Protein AF-A0A817G106-F1 (afdb_monomer_lite)

Sequence (83 aa):
MSFSSVIILICSIAGTFAANECPKIVTQKNFDINKYFGFWYEAYRNENLFEIGYTCSNATYTKNDDGSVGVWNQAHNAVGTYE

Structure (mmCIF, N/CA/C/O backbone):
data_AF-A0A817G106-F1
#
_entry.id   AF-A0A817G106-F1
#
loop_
_atom_site.group_PDB
_atom_site.id
_atom_site.type_symbol
_atom_site.label_atom_id
_atom_site.label_alt_id
_atom_site.label_comp_id
_atom_site.label_asym_id
_atom_site.label_entity_id
_atom_site.label_seq_id
_atom_site.pdbx_PDB_ins_code
_atom_site.Cartn_x
_atom_site.Cartn_y
_atom_site.Cartn_z
_atom_site.occupancy
_atom_site.B_iso_or_equiv
_atom_site.auth_seq_id
_atom_site.auth_comp_id
_atom_site.auth_asym_id
_atom_site.auth_atom_id
_atom_site.pdbx_PDB_model_num
ATOM 1 N N . MET A 1 1 ? 51.615 -24.827 22.472 1.00 41.59 1 MET A N 1
ATOM 2 C CA . MET A 1 1 ? 50.777 -24.430 21.320 1.00 41.59 1 MET A CA 1
ATOM 3 C C . MET A 1 1 ? 49.722 -23.484 21.861 1.00 41.59 1 MET A C 1
ATOM 5 O O . MET A 1 1 ? 48.806 -23.921 22.538 1.00 41.59 1 MET A O 1
ATOM 9 N N . SER A 1 2 ? 49.985 -22.184 21.731 1.00 43.41 2 SER A N 1
ATOM 10 C CA . SER A 1 2 ? 49.161 -21.107 22.282 1.00 43.41 2 SER A CA 1
ATOM 11 C C . SER A 1 2 ? 48.042 -20.807 21.291 1.00 43.41 2 SER A C 1
ATOM 13 O O . SER A 1 2 ? 48.326 -20.388 20.170 1.00 43.41 2 SER A O 1
ATOM 15 N N . PHE A 1 3 ? 46.790 -21.060 21.666 1.00 48.41 3 PHE A N 1
ATOM 16 C CA . PHE A 1 3 ? 45.642 -20.585 20.901 1.00 48.41 3 PHE A CA 1
ATOM 17 C C . PHE A 1 3 ? 45.323 -19.175 21.391 1.00 48.41 3 PHE A C 1
ATOM 19 O O . PHE A 1 3 ? 44.697 -18.986 22.430 1.00 48.41 3 PHE A O 1
ATOM 26 N N . SER A 1 4 ? 45.835 -18.177 20.672 1.00 48.38 4 SER A N 1
ATOM 27 C CA . SER A 1 4 ? 45.477 -16.779 20.896 1.00 48.38 4 SER A CA 1
ATOM 28 C C . SER A 1 4 ? 44.059 -16.567 20.365 1.00 48.38 4 SER A C 1
ATOM 30 O O . SER A 1 4 ? 43.843 -16.514 19.155 1.00 48.38 4 SER A O 1
ATOM 32 N N . SER A 1 5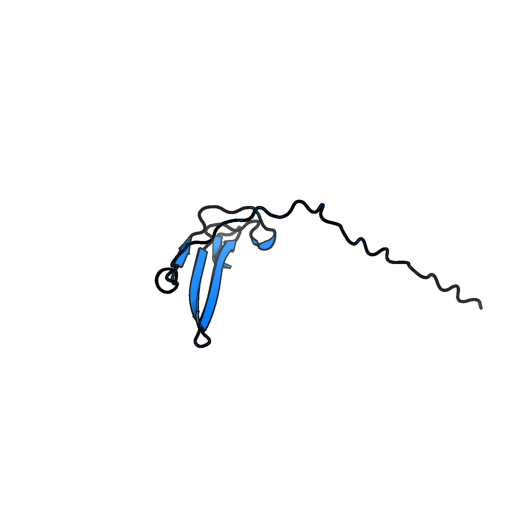 ? 43.076 -16.528 21.263 1.00 54.19 5 SER A N 1
ATOM 33 C CA . SER A 1 5 ? 41.688 -16.226 20.921 1.00 54.19 5 SER A CA 1
ATOM 34 C C . SER A 1 5 ? 41.575 -14.760 20.506 1.00 54.19 5 SER A C 1
ATOM 36 O O . SER A 1 5 ? 41.570 -13.864 21.347 1.00 54.19 5 SER A O 1
ATOM 38 N N . VAL A 1 6 ? 41.487 -14.507 19.201 1.00 52.16 6 VAL A N 1
ATOM 39 C CA . VAL A 1 6 ? 41.111 -13.196 18.666 1.00 52.16 6 VAL A CA 1
ATOM 40 C C . VAL A 1 6 ? 39.616 -13.009 18.924 1.00 52.16 6 VAL A C 1
ATOM 42 O O . VAL A 1 6 ? 38.777 -13.549 18.207 1.00 52.16 6 VAL A O 1
ATOM 45 N N . ILE A 1 7 ? 39.270 -12.276 19.982 1.00 57.41 7 ILE A N 1
ATOM 46 C CA . ILE A 1 7 ? 37.896 -11.826 20.222 1.00 57.41 7 ILE A CA 1
ATOM 47 C C . ILE A 1 7 ? 37.637 -10.668 19.255 1.00 57.41 7 ILE A C 1
ATOM 49 O O . ILE A 1 7 ? 38.086 -9.545 19.476 1.00 57.41 7 ILE A O 1
ATOM 53 N N . ILE A 1 8 ? 36.935 -10.951 18.157 1.00 55.47 8 ILE A N 1
ATOM 54 C CA . ILE A 1 8 ? 36.407 -9.921 17.259 1.00 55.47 8 ILE A CA 1
ATOM 55 C C . ILE A 1 8 ? 35.241 -9.255 17.992 1.00 55.47 8 ILE A C 1
ATOM 57 O O . ILE A 1 8 ? 34.133 -9.786 18.051 1.00 55.47 8 ILE A O 1
ATOM 61 N N . LEU A 1 9 ? 35.513 -8.096 18.589 1.00 54.19 9 LEU A N 1
ATOM 62 C CA . LEU A 1 9 ? 34.501 -7.205 19.138 1.00 54.19 9 LEU A CA 1
ATOM 63 C C . LEU A 1 9 ? 33.711 -6.614 17.962 1.00 54.19 9 LEU A C 1
ATOM 65 O O . LEU A 1 9 ? 34.114 -5.612 17.373 1.00 54.19 9 LEU A O 1
ATOM 69 N N . ILE A 1 10 ? 32.601 -7.257 17.590 1.00 62.47 10 ILE A N 1
ATOM 70 C CA . ILE A 1 10 ? 31.611 -6.652 16.698 1.00 62.47 10 ILE A CA 1
ATOM 71 C C . ILE A 1 10 ? 31.017 -5.478 17.476 1.00 62.47 10 ILE A C 1
ATOM 73 O O . ILE A 1 10 ? 30.189 -5.648 18.367 1.00 62.47 10 ILE A O 1
ATOM 77 N N . CYS A 1 11 ? 31.516 -4.281 17.176 1.00 53.69 11 CYS A N 1
ATOM 78 C CA . CYS A 1 11 ? 30.903 -3.034 17.584 1.00 53.69 11 CYS A CA 1
ATOM 79 C C . CYS A 1 11 ? 29.510 -3.011 16.951 1.00 53.69 11 CYS A C 1
ATOM 81 O O . CYS A 1 11 ? 29.373 -2.778 15.749 1.00 53.69 11 CYS A O 1
ATOM 83 N N . SER A 1 12 ? 28.485 -3.336 17.739 1.00 52.66 12 SER A N 1
ATOM 84 C CA . SER A 1 12 ? 27.101 -3.094 17.368 1.00 52.66 12 SER A CA 1
ATOM 85 C C . SER A 1 12 ? 26.978 -1.598 17.132 1.00 52.66 12 SER A C 1
ATOM 87 O O . SER A 1 12 ? 26.868 -0.821 18.080 1.00 52.66 12 SER A O 1
ATOM 89 N N . ILE A 1 13 ? 27.029 -1.181 15.870 1.00 58.59 13 ILE A N 1
ATOM 90 C CA . ILE A 1 13 ? 26.569 0.143 15.489 1.00 58.59 13 ILE A CA 1
ATOM 91 C C . ILE A 1 13 ? 25.062 0.092 15.736 1.00 58.59 13 ILE A C 1
ATOM 93 O O . ILE A 1 13 ? 24.278 -0.271 14.863 1.00 58.59 13 ILE A O 1
ATOM 97 N N . ALA A 1 14 ? 24.651 0.395 16.966 1.00 56.97 14 ALA A N 1
ATOM 98 C CA . ALA A 1 14 ? 23.330 0.927 17.211 1.00 56.97 14 ALA A CA 1
ATOM 99 C C . ALA A 1 14 ? 23.328 2.257 16.463 1.00 56.97 14 ALA A C 1
ATOM 101 O O . ALA A 1 14 ? 23.740 3.282 17.000 1.00 56.97 14 ALA A O 1
ATOM 102 N N . GLY A 1 15 ? 23.000 2.198 15.170 1.00 53.91 15 GLY A N 1
ATOM 103 C CA . GLY A 1 15 ? 22.740 3.370 14.365 1.00 53.91 15 GLY A CA 1
ATOM 104 C C . GLY A 1 15 ? 21.613 4.102 15.061 1.00 53.91 15 GLY A C 1
ATOM 105 O O . GLY A 1 15 ? 20.446 3.737 14.933 1.00 53.91 15 GLY A O 1
ATOM 106 N N . THR A 1 16 ? 21.970 5.092 15.867 1.00 53.47 16 THR A N 1
ATOM 107 C CA . THR A 1 16 ? 21.037 6.090 16.338 1.00 53.47 16 THR A CA 1
ATOM 108 C C . THR A 1 16 ? 20.678 6.881 15.092 1.00 53.47 16 THR A C 1
ATOM 110 O O . THR A 1 16 ? 21.337 7.853 14.732 1.00 53.47 16 THR A O 1
ATOM 113 N N . PHE A 1 17 ? 19.661 6.412 14.361 1.00 59.09 17 PHE A N 1
ATOM 114 C CA . PHE A 1 17 ? 18.937 7.277 13.444 1.00 59.09 17 PHE A CA 1
ATOM 115 C C . PHE A 1 17 ? 18.598 8.510 14.270 1.00 59.09 17 PHE A C 1
ATOM 117 O O . PHE A 1 17 ? 17.911 8.394 15.286 1.00 59.09 17 PHE A O 1
ATOM 124 N N . ALA A 1 18 ? 19.214 9.643 13.931 1.00 57.41 18 ALA A N 1
ATOM 125 C CA . ALA A 1 18 ? 19.025 10.887 14.650 1.00 57.41 18 ALA A CA 1
ATOM 126 C C . ALA A 1 18 ? 17.518 11.079 14.848 1.00 57.41 18 ALA A C 1
ATOM 128 O O . ALA A 1 18 ? 16.766 11.091 13.874 1.00 57.41 18 ALA A O 1
ATOM 129 N N . ALA A 1 19 ? 17.101 11.114 16.114 1.00 57.56 19 ALA A N 1
ATOM 130 C CA . ALA A 1 19 ? 15.717 11.074 16.557 1.00 57.56 19 ALA A CA 1
ATOM 131 C C . ALA A 1 19 ? 14.995 12.394 16.255 1.00 57.56 19 ALA A C 1
ATOM 133 O O . ALA A 1 19 ? 14.535 13.094 17.151 1.00 57.56 19 ALA A O 1
ATOM 134 N N . ASN A 1 20 ? 14.897 12.750 14.979 1.00 65.19 20 ASN A N 1
ATOM 135 C CA . ASN A 1 20 ? 13.800 13.580 14.532 1.00 65.19 20 ASN A CA 1
ATOM 136 C C . ASN A 1 20 ? 12.574 12.669 14.586 1.00 65.19 20 ASN A C 1
ATOM 138 O O . ASN A 1 20 ? 12.505 11.689 13.842 1.00 65.19 20 ASN A O 1
ATOM 142 N N . GLU A 1 21 ? 11.649 12.930 15.511 1.00 77.19 21 GLU A N 1
ATOM 143 C CA . GLU A 1 21 ? 10.374 12.216 15.521 1.00 77.19 21 GLU A CA 1
ATOM 144 C C . GLU A 1 21 ? 9.747 12.320 14.128 1.00 77.19 21 GLU A C 1
ATOM 146 O O . GLU A 1 21 ? 9.701 13.403 13.534 1.00 77.19 21 GLU A O 1
ATOM 151 N N . CYS A 1 22 ? 9.281 11.192 13.586 1.00 82.56 22 CYS A N 1
ATOM 152 C CA . CYS A 1 22 ? 8.519 11.223 12.348 1.00 82.56 22 CYS A CA 1
ATOM 153 C C . CYS A 1 22 ? 7.336 12.189 12.517 1.00 82.56 22 CYS A C 1
ATOM 155 O O . CYS A 1 22 ? 6.715 12.217 13.588 1.00 82.56 22 CYS A O 1
ATOM 157 N N . PRO A 1 23 ? 6.998 12.976 11.481 1.00 87.44 23 PRO A N 1
ATOM 158 C CA . PRO A 1 23 ? 5.870 13.885 11.568 1.00 87.44 23 PRO A CA 1
ATOM 159 C C . PRO A 1 23 ? 4.609 13.106 11.947 1.00 87.44 23 PRO A C 1
ATOM 161 O O . PRO A 1 23 ? 4.320 12.043 11.395 1.00 87.44 23 PRO A O 1
ATOM 164 N N . LYS A 1 24 ? 3.842 13.641 12.898 1.00 88.38 24 LYS A N 1
ATOM 165 C CA . LYS A 1 24 ? 2.544 13.070 13.2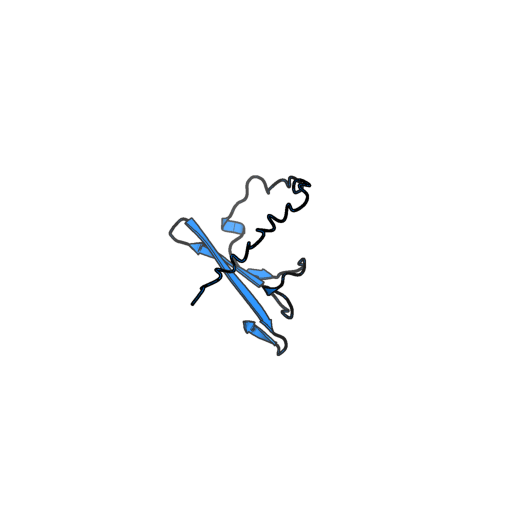60 1.00 88.38 24 LYS A CA 1
ATOM 166 C C . LYS A 1 24 ? 1.557 13.371 12.138 1.00 88.38 24 LYS A C 1
ATOM 168 O O . LYS A 1 24 ? 1.147 14.516 11.964 1.00 88.38 24 LYS A O 1
ATOM 173 N N . ILE A 1 25 ? 1.182 12.344 11.386 1.00 91.31 25 ILE A N 1
ATOM 174 C CA . ILE A 1 25 ? 0.194 12.447 10.311 1.00 91.31 25 ILE A CA 1
ATOM 175 C C . ILE A 1 25 ? -1.186 12.063 10.854 1.00 91.31 25 ILE A C 1
ATOM 177 O O . ILE A 1 25 ? -1.323 11.103 11.612 1.00 91.31 25 ILE A O 1
ATOM 181 N N . VAL A 1 26 ? -2.217 12.823 10.479 1.00 95.19 26 VAL A N 1
ATOM 182 C CA . VAL A 1 26 ? -3.610 12.495 10.813 1.00 95.19 26 VAL A CA 1
ATOM 183 C C . VAL A 1 26 ? -4.152 11.451 9.839 1.00 95.19 26 VAL A C 1
ATOM 185 O O . VAL A 1 26 ? -3.960 11.562 8.631 1.00 95.19 26 VAL A O 1
ATOM 188 N N . THR A 1 27 ? -4.840 10.435 10.355 1.00 94.75 27 THR A N 1
ATOM 189 C CA . THR A 1 27 ? -5.475 9.403 9.528 1.00 94.75 27 THR A CA 1
ATOM 190 C C . THR A 1 27 ? -6.869 9.829 9.062 1.00 94.75 27 THR A C 1
ATOM 192 O O . THR A 1 27 ? -7.481 10.753 9.609 1.00 94.75 27 THR A O 1
ATOM 195 N N . GLN A 1 28 ? -7.394 9.140 8.045 1.00 95.75 28 GLN A N 1
ATOM 196 C CA . GLN A 1 28 ? -8.751 9.371 7.557 1.00 95.75 28 GLN A CA 1
ATOM 197 C C . GLN A 1 28 ? -9.782 9.010 8.637 1.00 95.75 28 GLN A C 1
ATOM 199 O O . GLN A 1 28 ? -9.880 7.861 9.068 1.00 95.75 28 GLN A O 1
ATOM 204 N N . LYS A 1 29 ? -10.591 9.989 9.054 1.00 97.50 29 LYS A N 1
ATOM 205 C CA . LYS A 1 29 ? -11.693 9.757 9.999 1.00 97.50 29 LYS A CA 1
ATOM 206 C C . LYS A 1 29 ? -12.847 9.024 9.314 1.00 97.50 29 LYS A C 1
ATOM 208 O O . LYS A 1 29 ? -13.129 9.281 8.146 1.00 97.50 29 LYS A O 1
ATOM 213 N N . ASN A 1 30 ? -13.551 8.176 10.068 1.00 97.00 30 ASN A N 1
ATOM 214 C CA . ASN A 1 30 ? -14.714 7.409 9.597 1.00 97.00 30 ASN A CA 1
ATOM 215 C C . ASN A 1 30 ? -14.418 6.593 8.325 1.00 97.00 30 ASN A C 1
ATOM 217 O O . ASN A 1 30 ? -15.212 6.576 7.386 1.00 97.00 30 ASN A O 1
ATOM 221 N N . PHE A 1 31 ? -13.243 5.965 8.280 1.00 97.00 31 PHE A N 1
ATOM 222 C CA . PHE A 1 31 ? -12.820 5.141 7.157 1.00 97.00 31 PHE A CA 1
ATOM 223 C C . PHE A 1 31 ? -13.738 3.920 6.994 1.00 97.00 31 PHE A C 1
ATOM 225 O O . PHE A 1 31 ? -13.852 3.093 7.897 1.00 97.00 31 PHE A O 1
ATOM 232 N N . ASP A 1 32 ? -14.386 3.813 5.833 1.00 96.75 32 ASP A N 1
ATOM 233 C CA . ASP A 1 32 ? -15.195 2.655 5.453 1.00 96.75 32 ASP A CA 1
ATOM 234 C C . ASP A 1 32 ? -14.353 1.708 4.597 1.00 96.75 32 ASP A C 1
ATOM 236 O O . ASP A 1 32 ? -14.200 1.898 3.388 1.00 96.75 32 ASP A O 1
ATOM 240 N N . ILE A 1 33 ? -13.805 0.682 5.244 1.00 96.25 33 ILE A N 1
ATOM 241 C CA . ILE A 1 33 ? -12.915 -0.297 4.616 1.00 96.25 33 ILE A CA 1
ATOM 242 C C . ILE A 1 33 ? -13.564 -1.035 3.439 1.00 96.25 33 ILE A C 1
ATOM 244 O O . ILE A 1 33 ? -12.876 -1.402 2.490 1.00 96.25 33 ILE A O 1
ATOM 248 N N . ASN A 1 34 ? -14.892 -1.199 3.439 1.00 96.94 34 ASN A N 1
ATOM 249 C CA . ASN A 1 34 ? -15.578 -1.920 2.366 1.00 96.94 34 ASN A CA 1
ATOM 250 C C . ASN A 1 34 ? -15.506 -1.168 1.033 1.00 96.94 34 ASN A C 1
ATOM 252 O O . ASN A 1 34 ? -15.562 -1.791 -0.022 1.00 96.94 34 ASN A O 1
ATOM 256 N N . LYS A 1 35 ? -15.351 0.162 1.079 1.00 97.88 35 LYS A N 1
ATOM 257 C CA . LYS A 1 35 ? -15.151 1.009 -0.106 1.00 97.88 35 LYS A CA 1
ATOM 258 C C . LYS A 1 35 ? -13.698 1.049 -0.579 1.00 97.88 35 LYS A C 1
ATOM 260 O O . LYS A 1 35 ? -13.430 1.623 -1.628 1.00 97.88 35 LYS A O 1
ATOM 265 N N . TYR A 1 36 ? -12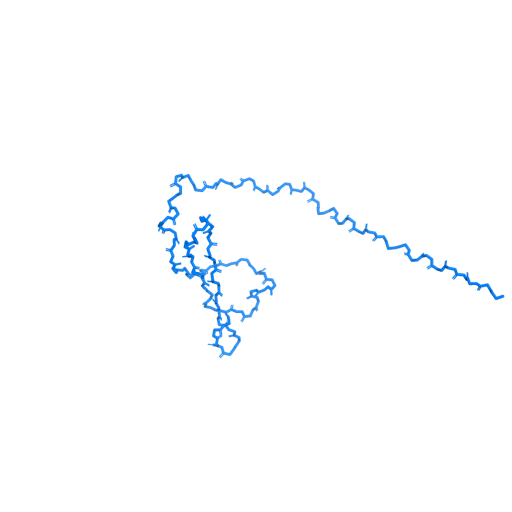.773 0.504 0.207 1.00 97.88 36 TYR A N 1
ATOM 266 C CA . TYR A 1 36 ? -11.346 0.491 -0.103 1.00 97.88 36 TYR A CA 1
ATOM 267 C C . TYR A 1 36 ? -10.910 -0.790 -0.825 1.00 97.88 36 TYR A C 1
ATOM 269 O O . TYR A 1 36 ? -9.924 -0.775 -1.561 1.00 97.88 36 TYR A O 1
ATOM 277 N N . PHE A 1 37 ? -11.648 -1.889 -0.638 1.00 98.38 37 PHE A N 1
ATOM 278 C CA . PHE A 1 37 ? -11.398 -3.141 -1.347 1.00 98.38 37 PHE A CA 1
ATOM 279 C C . PHE A 1 37 ? -11.523 -2.984 -2.865 1.00 98.38 37 PHE A C 1
ATOM 281 O O . PHE A 1 37 ? -12.308 -2.178 -3.364 1.00 98.38 37 PHE A O 1
ATOM 288 N N . GLY A 1 38 ? -10.768 -3.804 -3.592 1.00 98.31 38 GLY A N 1
ATOM 289 C CA . GLY A 1 38 ? -10.671 -3.752 -5.045 1.00 98.31 38 GLY A CA 1
ATOM 290 C C . GLY A 1 38 ? -9.297 -3.298 -5.526 1.00 98.31 38 GLY A C 1
ATOM 291 O O . GLY A 1 38 ? -8.309 -3.374 -4.797 1.00 98.31 38 GLY A O 1
ATOM 292 N N . PHE A 1 39 ? -9.250 -2.884 -6.788 1.00 98.31 39 PHE A N 1
ATOM 293 C CA . PHE A 1 39 ? -8.025 -2.632 -7.538 1.00 98.31 39 PHE A CA 1
ATOM 294 C C . PHE A 1 39 ? -7.616 -1.156 -7.487 1.00 98.31 39 PHE A C 1
ATOM 296 O O . PHE A 1 39 ? -8.437 -0.272 -7.740 1.00 98.31 39 PHE A O 1
ATOM 303 N N . TRP A 1 40 ? -6.331 -0.901 -7.250 1.00 98.56 40 TRP A N 1
ATOM 304 C CA . TRP A 1 40 ? -5.735 0.431 -7.224 1.00 98.56 40 TRP A CA 1
ATOM 305 C C . TRP A 1 40 ? -4.479 0.480 -8.078 1.00 98.56 40 TRP A C 1
ATOM 307 O O . TRP A 1 40 ? -3.596 -0.356 -7.922 1.00 98.56 40 TRP A O 1
ATOM 317 N N . TYR A 1 41 ? -4.363 1.500 -8.925 1.00 97.88 41 TYR A N 1
ATOM 318 C CA . TYR A 1 41 ? -3.095 1.830 -9.568 1.00 97.88 41 TYR A CA 1
ATOM 319 C C . TYR A 1 41 ? -2.234 2.686 -8.642 1.00 97.88 41 TYR A C 1
ATOM 321 O O . TYR A 1 41 ? -2.724 3.630 -8.016 1.00 97.88 41 TYR A O 1
ATOM 329 N N . GLU A 1 42 ? -0.937 2.398 -8.608 1.00 97.56 42 GLU A N 1
ATOM 330 C CA . GLU A 1 42 ? 0.045 3.289 -8.003 1.00 97.56 42 GLU A CA 1
ATOM 331 C C . GLU A 1 42 ? 0.288 4.482 -8.936 1.00 97.56 42 GLU A C 1
ATOM 333 O O . GLU A 1 42 ? 0.845 4.337 -10.023 1.00 97.56 42 GLU A O 1
ATOM 338 N N . ALA A 1 43 ? -0.148 5.674 -8.523 1.00 96.38 43 ALA A N 1
ATOM 339 C CA . ALA A 1 43 ? 0.067 6.893 -9.303 1.00 96.38 43 ALA A CA 1
ATOM 340 C C . ALA A 1 43 ? 1.463 7.495 -9.072 1.00 96.38 43 ALA A C 1
ATOM 342 O O . ALA A 1 43 ? 2.096 7.972 -10.011 1.00 96.38 43 ALA A O 1
ATOM 343 N N . TYR A 1 44 ? 1.929 7.481 -7.820 1.00 95.19 44 TYR A N 1
ATOM 344 C CA . TYR A 1 44 ? 3.217 8.023 -7.395 1.00 95.19 44 TYR A CA 1
ATOM 345 C C . TYR A 1 44 ? 3.741 7.241 -6.193 1.00 95.19 44 TYR A C 1
ATOM 347 O O . TYR A 1 44 ? 2.957 6.831 -5.336 1.00 95.19 44 TYR A O 1
ATOM 355 N N . ARG A 1 45 ? 5.067 7.122 -6.094 1.00 93.19 45 ARG A N 1
ATOM 356 C CA . ARG A 1 45 ? 5.759 6.540 -4.943 1.00 93.19 45 ARG A CA 1
ATOM 357 C C . ARG A 1 45 ? 7.055 7.278 -4.642 1.00 93.19 45 ARG A C 1
ATOM 359 O O . ARG A 1 45 ? 7.640 7.908 -5.521 1.00 93.19 45 ARG A O 1
ATOM 366 N N . ASN A 1 46 ? 7.519 7.132 -3.407 1.00 93.62 46 ASN A N 1
ATOM 367 C CA . ASN A 1 46 ? 8.939 7.284 -3.112 1.00 93.62 46 ASN A CA 1
ATOM 368 C C . ASN A 1 46 ? 9.630 5.969 -3.480 1.00 93.62 46 ASN A C 1
ATOM 370 O O . ASN A 1 46 ? 9.058 4.903 -3.270 1.00 93.62 46 ASN A O 1
ATOM 374 N N . GLU A 1 47 ? 10.837 6.027 -4.032 1.00 90.25 47 GLU A N 1
ATOM 375 C CA . GLU A 1 47 ? 11.539 4.814 -4.451 1.00 90.25 47 GLU A CA 1
ATOM 376 C C . GLU A 1 47 ? 11.918 3.942 -3.249 1.00 90.25 47 GLU A C 1
ATOM 378 O O . GLU A 1 47 ? 12.654 4.373 -2.360 1.00 90.25 47 GLU A O 1
ATOM 383 N N . ASN A 1 48 ? 11.452 2.692 -3.252 1.00 92.19 48 ASN A N 1
ATOM 384 C CA . ASN A 1 48 ? 11.909 1.649 -2.343 1.00 92.19 48 ASN A CA 1
ATOM 385 C C . ASN A 1 48 ? 12.641 0.558 -3.121 1.00 92.19 48 ASN A C 1
ATOM 387 O O . ASN A 1 48 ? 12.292 0.263 -4.261 1.00 92.19 48 ASN A O 1
ATOM 391 N N . LEU A 1 49 ? 13.616 -0.102 -2.487 1.00 93.50 49 LEU A N 1
ATOM 392 C CA . LEU A 1 49 ? 14.470 -1.109 -3.136 1.00 93.50 49 LEU A CA 1
ATOM 393 C C . LEU A 1 49 ? 13.694 -2.244 -3.826 1.00 93.50 49 LEU A C 1
ATOM 395 O O . LEU A 1 49 ? 14.143 -2.738 -4.853 1.00 93.50 49 LEU A O 1
ATOM 399 N N . PHE A 1 50 ? 12.541 -2.646 -3.286 1.00 89.94 50 PHE A N 1
ATOM 400 C CA . PHE A 1 50 ? 11.713 -3.725 -3.841 1.00 89.94 50 PHE A CA 1
ATOM 401 C C . PHE A 1 50 ? 10.869 -3.297 -5.053 1.00 89.94 50 PHE A C 1
ATOM 403 O O . PHE A 1 50 ? 10.330 -4.145 -5.752 1.00 89.94 50 PHE A O 1
ATOM 410 N N . GLU A 1 51 ? 10.768 -1.996 -5.310 1.00 90.31 51 GLU A N 1
ATOM 411 C CA . GLU A 1 51 ? 9.970 -1.403 -6.389 1.00 90.31 51 GLU A CA 1
ATOM 412 C C . GLU A 1 51 ? 10.832 -0.908 -7.561 1.00 90.31 51 GLU A C 1
ATOM 414 O O . GLU A 1 51 ? 10.309 -0.538 -8.615 1.00 90.31 51 GLU A O 1
ATOM 419 N N . ILE A 1 52 ? 12.159 -0.893 -7.405 1.00 91.94 52 ILE A N 1
ATOM 420 C CA . ILE A 1 52 ? 13.083 -0.391 -8.428 1.00 91.94 52 ILE A CA 1
ATOM 421 C C . ILE A 1 52 ? 12.951 -1.212 -9.713 1.00 91.94 52 ILE A C 1
ATOM 423 O O . ILE A 1 52 ? 13.011 -2.437 -9.700 1.00 91.94 52 ILE A O 1
ATOM 427 N N . GLY A 1 53 ? 12.823 -0.512 -10.842 1.00 91.25 53 GLY A N 1
ATOM 428 C CA . GLY A 1 53 ? 12.727 -1.128 -12.167 1.00 91.25 53 GLY A CA 1
ATOM 429 C C . GLY A 1 53 ? 11.329 -1.617 -12.547 1.00 91.25 53 GLY A C 1
ATOM 430 O O . GLY A 1 53 ? 11.143 -2.024 -13.692 1.00 91.25 53 GLY A O 1
ATOM 431 N N . TYR A 1 54 ? 10.349 -1.525 -11.640 1.00 94.88 54 TYR A N 1
ATOM 432 C CA . TYR A 1 54 ? 8.966 -1.886 -11.927 1.00 94.88 54 TYR A CA 1
ATOM 433 C C . TYR A 1 54 ? 8.121 -0.699 -12.386 1.00 94.88 54 TYR A C 1
ATOM 435 O O . TYR A 1 54 ? 8.234 0.411 -11.853 1.00 94.88 54 TYR A O 1
ATOM 443 N N . THR A 1 55 ? 7.229 -0.960 -13.339 1.00 94.44 55 THR A N 1
ATOM 444 C CA . THR A 1 55 ? 6.261 0.001 -13.891 1.00 94.44 55 THR A CA 1
ATOM 445 C C . THR A 1 55 ? 4.842 -0.568 -13.847 1.00 94.44 55 THR A C 1
ATOM 447 O O . THR A 1 55 ? 4.655 -1.746 -13.569 1.00 94.44 55 THR A O 1
ATOM 450 N N . CYS A 1 56 ? 3.814 0.255 -14.084 1.00 95.12 56 CYS A N 1
ATOM 451 C CA . CYS A 1 56 ? 2.409 -0.189 -14.072 1.00 95.12 56 CYS A CA 1
ATOM 452 C C . CYS A 1 56 ? 1.984 -0.926 -12.779 1.00 95.12 56 CYS A C 1
ATOM 454 O O . CYS A 1 56 ? 1.124 -1.814 -12.814 1.00 95.12 56 CYS A O 1
ATOM 456 N N . SER A 1 57 ? 2.583 -0.544 -11.645 1.00 96.81 57 SER A N 1
ATOM 457 C CA . SER A 1 57 ? 2.305 -1.120 -10.333 1.00 96.81 57 SER A CA 1
ATOM 458 C C . SER A 1 57 ? 0.844 -0.934 -9.931 1.00 96.81 57 SER A C 1
ATOM 460 O O . SER A 1 57 ? 0.230 0.114 -10.161 1.00 96.81 57 SER A O 1
ATOM 462 N N . ASN A 1 58 ? 0.282 -1.964 -9.313 1.00 97.62 58 ASN A N 1
ATOM 463 C CA . ASN A 1 58 ? -1.053 -1.925 -8.741 1.00 97.62 58 ASN A CA 1
ATOM 464 C C . ASN A 1 58 ? -1.153 -2.808 -7.498 1.00 97.62 58 ASN A C 1
ATOM 466 O O . ASN A 1 58 ? -0.339 -3.708 -7.296 1.00 97.62 58 ASN A O 1
ATOM 470 N N . ALA A 1 59 ? -2.173 -2.529 -6.692 1.00 98.38 59 ALA A N 1
ATOM 471 C CA . ALA A 1 59 ? -2.516 -3.267 -5.490 1.00 98.38 59 ALA A CA 1
ATOM 472 C C . ALA A 1 59 ? -3.993 -3.666 -5.532 1.00 98.38 59 ALA A C 1
ATOM 474 O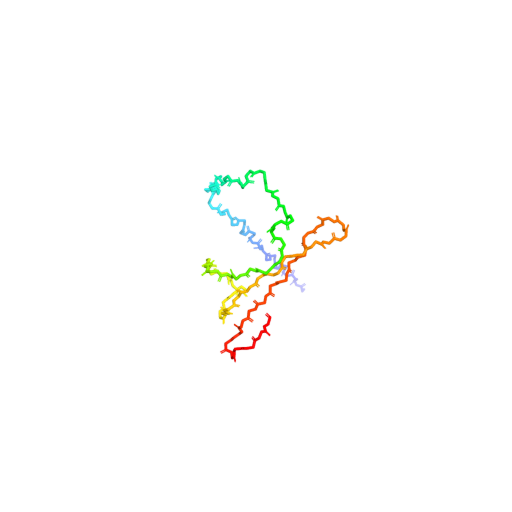 O . ALA A 1 59 ? -4.866 -2.837 -5.802 1.00 98.38 59 ALA A O 1
ATOM 475 N N . THR A 1 60 ? -4.288 -4.927 -5.233 1.00 98.69 60 THR A N 1
ATOM 476 C CA . THR A 1 60 ? -5.654 -5.405 -5.011 1.00 98.69 60 THR A CA 1
ATOM 477 C C . THR A 1 60 ? -5.858 -5.708 -3.534 1.00 98.69 60 THR A C 1
ATOM 479 O O . THR A 1 60 ? -5.192 -6.581 -2.974 1.00 98.69 60 THR A O 1
ATOM 482 N N . TYR A 1 61 ? -6.798 -4.999 -2.912 1.00 98.62 61 TYR A N 1
ATOM 483 C CA . TYR A 1 61 ? -7.163 -5.190 -1.510 1.00 98.62 61 TYR A CA 1
ATOM 484 C C . TYR A 1 61 ? -8.389 -6.086 -1.394 1.00 98.62 61 TYR A C 1
ATOM 486 O O . TYR A 1 61 ? -9.411 -5.851 -2.044 1.00 98.62 61 TYR A O 1
ATOM 494 N N . THR A 1 62 ? -8.308 -7.090 -0.528 1.00 98.44 62 THR A N 1
ATOM 495 C CA . THR A 1 62 ? -9.374 -8.073 -0.307 1.00 98.44 62 THR A CA 1
ATOM 496 C C . THR A 1 62 ? -9.693 -8.222 1.173 1.00 98.44 62 THR A C 1
ATOM 498 O O . THR A 1 62 ? -8.897 -7.862 2.043 1.00 98.44 62 THR A O 1
ATOM 501 N N . LYS A 1 63 ? -10.886 -8.744 1.460 1.00 98.00 63 LYS A N 1
ATOM 502 C CA . LYS A 1 63 ? -11.319 -9.073 2.815 1.00 98.00 63 LYS A CA 1
ATOM 503 C C . LYS A 1 63 ? -11.011 -10.539 3.103 1.00 98.00 63 LYS A C 1
ATOM 505 O O . LYS A 1 63 ? -11.506 -11.398 2.379 1.00 98.00 63 LYS A O 1
ATOM 510 N N . ASN A 1 64 ? -10.269 -10.803 4.173 1.00 97.50 64 ASN A N 1
ATOM 511 C CA . ASN A 1 64 ? -10.057 -12.158 4.675 1.00 97.50 64 ASN A CA 1
ATOM 512 C C . ASN A 1 64 ? -11.135 -12.539 5.706 1.00 97.50 64 ASN A C 1
ATOM 514 O O . ASN A 1 64 ? -11.757 -11.669 6.325 1.00 97.50 64 ASN A O 1
ATOM 518 N N . ASP A 1 65 ? -11.334 -13.841 5.917 1.00 97.38 65 ASP A N 1
ATOM 519 C CA . ASP A 1 65 ? -12.345 -14.370 6.848 1.00 97.38 65 ASP A CA 1
ATOM 520 C C . ASP A 1 65 ? -12.060 -14.013 8.316 1.00 97.38 65 ASP A C 1
ATOM 522 O O . ASP A 1 65 ? -12.985 -13.828 9.106 1.00 97.38 65 ASP A O 1
ATOM 526 N N . ASP A 1 66 ? -10.784 -13.857 8.678 1.00 97.19 66 ASP A N 1
ATOM 527 C CA . ASP A 1 66 ? -10.335 -13.448 10.015 1.00 97.19 66 ASP A CA 1
ATOM 528 C C . ASP A 1 66 ? -10.458 -11.932 10.268 1.00 97.19 66 ASP A C 1
ATOM 530 O O . ASP A 1 66 ? -10.113 -11.441 11.344 1.00 97.19 66 ASP A O 1
ATOM 534 N N . GLY A 1 67 ? -10.961 -11.180 9.284 1.00 94.94 67 GLY A N 1
ATOM 535 C CA . GLY A 1 67 ? -11.109 -9.729 9.348 1.00 94.94 67 GLY A CA 1
ATOM 536 C C . GLY A 1 67 ? -9.846 -8.940 8.994 1.00 94.94 67 GLY A C 1
ATOM 537 O O . GLY A 1 67 ? -9.899 -7.708 9.005 1.00 94.94 67 GLY A O 1
ATOM 538 N N . SER A 1 68 ? -8.735 -9.601 8.652 1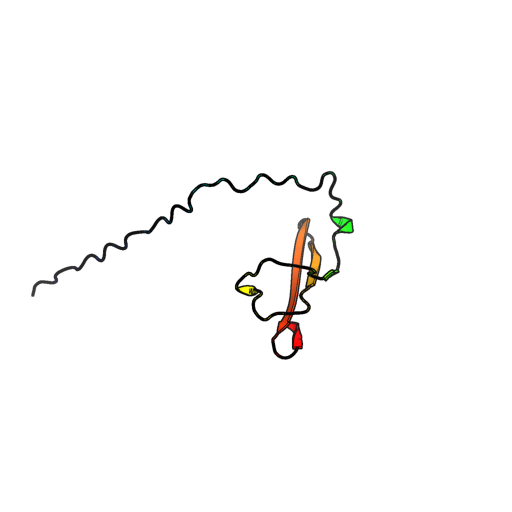.00 97.81 68 SER A N 1
ATOM 539 C CA . SER A 1 68 ? -7.552 -8.939 8.092 1.00 97.81 68 SER A CA 1
ATOM 540 C C . SER A 1 68 ? -7.760 -8.537 6.623 1.00 97.81 68 SER A C 1
ATOM 542 O O . SER A 1 68 ? -8.745 -8.907 5.973 1.00 97.81 68 SER A O 1
ATOM 544 N N . VAL A 1 69 ? -6.831 -7.737 6.094 1.00 98.38 69 VAL A N 1
ATOM 545 C CA . VAL A 1 69 ? -6.839 -7.287 4.695 1.00 98.38 69 VAL A CA 1
ATOM 546 C C . VAL A 1 69 ? -5.782 -8.052 3.917 1.00 98.38 69 VAL A C 1
ATOM 548 O O . VAL A 1 69 ? -4.597 -7.969 4.237 1.00 98.38 69 VAL A O 1
ATOM 551 N N . GLY A 1 70 ? -6.202 -8.762 2.873 1.00 98.38 70 GLY A N 1
ATOM 552 C CA . GLY A 1 70 ? -5.284 -9.311 1.884 1.00 98.38 70 GLY A CA 1
ATOM 553 C C . GLY A 1 70 ? -4.792 -8.205 0.954 1.00 98.38 70 GLY A C 1
ATOM 554 O O . GLY A 1 70 ? -5.589 -7.377 0.508 1.00 98.38 70 GLY A O 1
ATOM 555 N N . VAL A 1 71 ? -3.494 -8.197 0.653 1.00 98.50 71 VAL A N 1
ATOM 556 C CA . VAL A 1 71 ? -2.868 -7.245 -0.272 1.00 98.50 71 VAL A CA 1
ATOM 557 C C . VAL A 1 71 ? -2.123 -8.031 -1.337 1.00 98.50 71 VAL A C 1
ATOM 559 O O . VAL A 1 71 ? -1.207 -8.788 -1.020 1.00 98.50 71 VAL A O 1
ATOM 562 N N . TRP A 1 72 ? -2.520 -7.846 -2.591 1.00 98.25 72 TRP A N 1
ATOM 563 C CA . TRP A 1 72 ? -1.824 -8.410 -3.739 1.00 98.25 72 TRP A CA 1
ATOM 564 C C . TRP A 1 72 ? -1.238 -7.286 -4.583 1.00 98.25 72 TRP A C 1
ATOM 566 O O . TRP A 1 72 ? -1.992 -6.543 -5.210 1.00 98.25 72 TRP A O 1
ATOM 576 N N . ASN A 1 73 ? 0.087 -7.163 -4.583 1.00 97.62 73 ASN A N 1
ATOM 577 C CA . ASN A 1 73 ? 0.800 -6.211 -5.426 1.00 97.62 73 ASN A CA 1
ATOM 578 C C . ASN A 1 73 ? 1.311 -6.929 -6.673 1.00 97.62 73 ASN A C 1
ATOM 580 O O . ASN A 1 73 ? 1.832 -8.035 -6.557 1.00 97.62 73 ASN A O 1
ATOM 584 N N . GLN A 1 74 ? 1.192 -6.289 -7.833 1.00 96.44 74 GLN A N 1
ATOM 585 C CA . GLN A 1 74 ? 1.837 -6.746 -9.063 1.00 96.44 74 GLN A CA 1
ATOM 586 C C . GLN A 1 74 ? 2.323 -5.553 -9.883 1.00 96.44 74 GLN A C 1
ATOM 588 O O . GLN A 1 74 ? 1.724 -4.469 -9.842 1.00 96.44 74 GLN A O 1
ATOM 593 N N . ALA A 1 75 ? 3.370 -5.758 -10.672 1.00 96.75 75 ALA A N 1
ATOM 594 C CA . ALA A 1 75 ? 3.926 -4.720 -11.534 1.00 96.75 75 ALA A CA 1
ATOM 595 C C . ALA A 1 75 ? 4.624 -5.307 -12.764 1.00 96.75 75 ALA A C 1
ATOM 597 O O . ALA A 1 75 ? 4.932 -6.489 -12.812 1.00 96.75 75 ALA A O 1
ATOM 598 N N . HIS A 1 76 ? 4.868 -4.490 -13.783 1.00 96.62 76 HIS A N 1
ATOM 599 C CA . HIS A 1 76 ? 5.657 -4.872 -14.953 1.00 96.62 76 HIS A CA 1
ATOM 600 C C . HIS A 1 76 ? 7.144 -4.760 -14.658 1.00 96.62 76 HIS A C 1
ATOM 602 O O . HIS A 1 76 ? 7.609 -3.679 -14.294 1.00 96.62 76 HIS A O 1
ATOM 608 N N . ASN A 1 77 ? 7.889 -5.841 -14.875 1.00 92.62 77 ASN A N 1
ATOM 609 C CA . ASN A 1 77 ? 9.350 -5.812 -14.875 1.00 92.62 77 ASN A CA 1
ATOM 610 C C . ASN A 1 77 ? 9.906 -5.087 -16.123 1.00 92.62 77 ASN A C 1
ATOM 612 O O . ASN A 1 77 ? 9.165 -4.616 -16.989 1.00 92.62 77 ASN A O 1
ATOM 616 N N . ALA A 1 78 ? 11.234 -5.045 -16.260 1.00 89.06 78 ALA A N 1
ATOM 617 C CA . ALA A 1 78 ? 11.913 -4.360 -17.365 1.00 89.06 78 ALA A CA 1
ATOM 618 C C . ALA A 1 78 ? 11.556 -4.881 -18.776 1.00 89.06 78 ALA A C 1
ATOM 620 O O . ALA A 1 78 ? 11.787 -4.173 -19.756 1.00 89.06 78 ALA A O 1
ATOM 621 N N . VAL A 1 79 ? 11.008 -6.096 -18.900 1.00 90.31 79 VAL A N 1
ATOM 622 C CA . VAL A 1 79 ? 10.569 -6.679 -20.183 1.00 90.31 79 VAL A CA 1
ATOM 623 C C . VAL A 1 79 ? 9.045 -6.652 -20.367 1.00 90.31 79 VAL A C 1
ATOM 625 O O . VAL A 1 79 ? 8.545 -7.164 -21.367 1.00 90.31 79 VAL A O 1
ATOM 628 N N . GLY A 1 80 ? 8.307 -6.017 -19.449 1.00 87.38 80 GLY A N 1
ATOM 629 C CA . GLY A 1 80 ? 6.866 -5.776 -19.563 1.00 87.38 80 GLY A CA 1
ATOM 630 C C . GLY A 1 80 ? 5.970 -6.923 -19.088 1.00 87.38 80 GLY A C 1
ATOM 631 O O . GLY A 1 80 ? 4.775 -6.917 -19.384 1.00 87.38 80 GLY A O 1
ATOM 632 N N . THR A 1 81 ? 6.506 -7.920 -18.378 1.00 90.31 81 THR A N 1
ATOM 633 C CA . THR A 1 81 ? 5.694 -9.002 -17.795 1.00 90.31 81 THR A CA 1
ATOM 634 C C . THR A 1 81 ? 5.311 -8.675 -16.362 1.00 90.31 81 THR A C 1
ATOM 636 O O . THR A 1 81 ? 6.116 -8.094 -15.636 1.00 90.31 81 THR A O 1
ATOM 639 N N . TYR A 1 82 ? 4.103 -9.069 -15.952 1.00 90.00 82 TYR A N 1
ATOM 640 C CA . TYR A 1 82 ? 3.697 -8.956 -14.556 1.00 90.00 82 TYR A CA 1
ATOM 641 C C . TYR A 1 82 ? 4.518 -9.893 -13.668 1.00 90.00 82 TYR A C 1
ATOM 643 O O . TYR A 1 82 ? 4.631 -11.083 -13.973 1.00 90.00 82 TYR A O 1
ATOM 651 N N . GLU A 1 83 ? 5.037 -9.335 -12.582 1.00 84.44 83 GLU A N 1
ATOM 652 C CA . GLU A 1 83 ? 5.611 -10.028 -11.428 1.00 84.44 83 GLU A CA 1
ATOM 653 C C . GLU A 1 83 ? 4.825 -9.678 -10.163 1.00 84.44 83 GLU A C 1
ATOM 655 O O . GLU A 1 83 ? 4.289 -8.540 -10.098 1.00 84.44 83 GLU A O 1
#

Secondary structure (DSSP, 8-state):
--------------------PPP-PPPPTT--GGGT-EEEE-------TTTTT-EEEEEEEEE-TTS-EEEEEEEE-TTS-B-

Radius of gyration: 22.32 Å; chains: 1; bounding box: 66×38×42 Å

Foldseek 3Di:
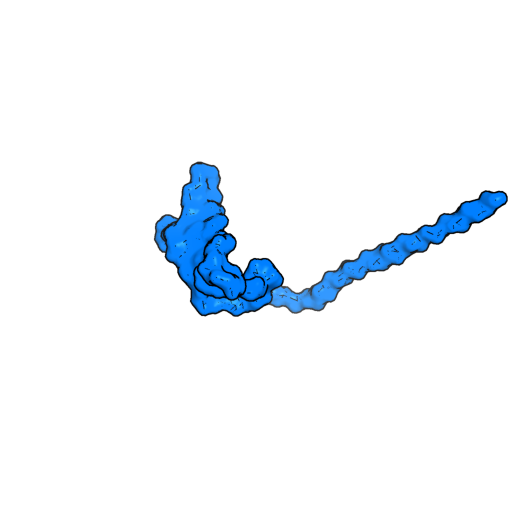DDDPDPPPPPPPCPPPPPPPPDDDDDDDPPDDVVVVAAKDWDPDDDDDPVCPQWARKMWGWDADPVRDIDIDIWTQHNVGDID

pLDDT: mean 84.86, std 17.85, range [41.59, 98.69]